Protein AF-A0A8I0N7J0-F1 (afdb_monomer)

Organism: Brucella anthropi (NCBI:txid529)

Structure (mmCIF, N/CA/C/O backbone):
data_AF-A0A8I0N7J0-F1
#
_entry.id   AF-A0A8I0N7J0-F1
#
loop_
_atom_site.group_PDB
_atom_site.id
_atom_site.type_symbol
_atom_site.label_atom_id
_atom_site.label_alt_id
_atom_site.label_comp_id
_atom_site.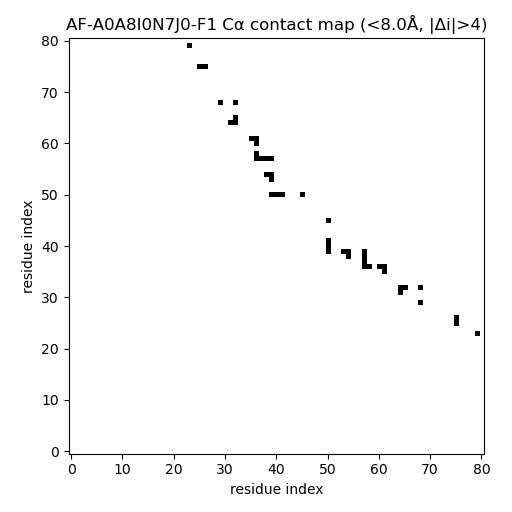label_asym_id
_atom_site.label_entity_id
_atom_site.label_seq_id
_atom_site.pdbx_PDB_ins_code
_atom_site.Cartn_x
_atom_site.Cartn_y
_atom_site.Cart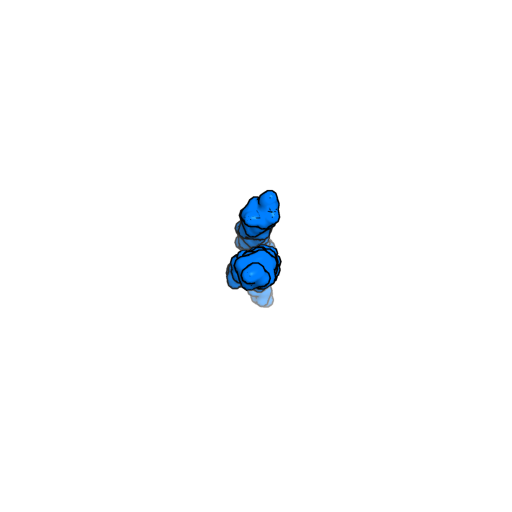n_z
_atom_site.occupancy
_atom_site.B_iso_or_equiv
_atom_site.auth_seq_id
_atom_site.auth_comp_id
_atom_site.auth_asym_id
_atom_site.auth_atom_id
_atom_site.pdbx_PDB_model_num
ATOM 1 N N . MET A 1 1 ? 30.896 -3.236 -54.762 1.00 50.66 1 MET A N 1
ATOM 2 C CA . MET A 1 1 ? 30.877 -2.184 -53.717 1.00 50.66 1 MET A CA 1
ATOM 3 C C . MET A 1 1 ? 29.504 -2.104 -53.020 1.00 50.66 1 MET A C 1
ATOM 5 O O . MET A 1 1 ? 28.930 -1.030 -52.938 1.00 50.66 1 MET A O 1
ATOM 9 N N . SER A 1 2 ? 28.951 -3.225 -52.525 1.00 63.16 2 SER A N 1
ATOM 10 C CA . SER A 1 2 ? 27.561 -3.283 -52.007 1.00 63.16 2 SER A CA 1
ATOM 11 C C . SER A 1 2 ? 27.448 -3.574 -50.499 1.00 63.16 2 SER A C 1
ATOM 13 O O . SER A 1 2 ? 26.364 -3.443 -49.938 1.00 63.16 2 SER A O 1
ATOM 15 N N . SER A 1 3 ? 28.551 -3.946 -49.838 1.00 67.19 3 SER A N 1
ATOM 16 C CA . SER A 1 3 ? 28.564 -4.382 -48.430 1.00 67.19 3 SER A CA 1
ATOM 17 C C . SER A 1 3 ? 28.216 -3.250 -47.463 1.00 67.19 3 SER A C 1
ATOM 19 O O . SER A 1 3 ? 27.262 -3.354 -46.705 1.00 67.19 3 SER A O 1
ATOM 21 N N . CYS A 1 4 ? 28.883 -2.097 -47.574 1.00 76.69 4 CYS A N 1
ATOM 22 C CA . CYS A 1 4 ? 28.765 -1.019 -46.585 1.00 76.69 4 CYS A CA 1
ATOM 23 C C . CYS A 1 4 ? 27.368 -0.376 -46.489 1.00 76.69 4 CYS A C 1
ATOM 25 O O . CYS A 1 4 ? 27.084 0.343 -45.531 1.00 76.69 4 CYS A O 1
ATOM 27 N N . ALA A 1 5 ? 26.515 -0.559 -47.502 1.00 79.12 5 ALA A N 1
ATOM 28 C CA . ALA A 1 5 ? 25.127 -0.100 -47.480 1.00 79.12 5 ALA A CA 1
ATOM 29 C C . ALA A 1 5 ? 24.204 -1.113 -46.782 1.00 79.12 5 ALA A 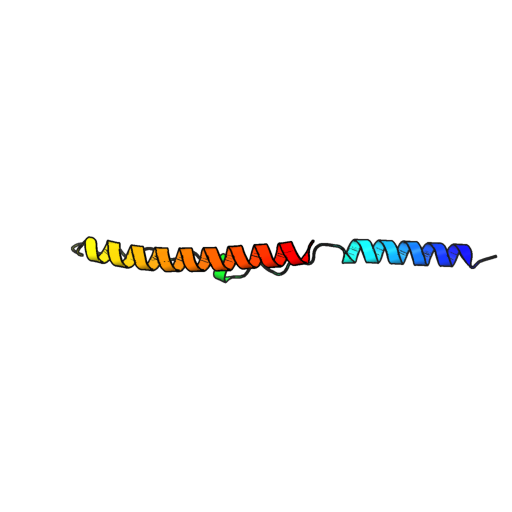C 1
ATOM 31 O O . ALA A 1 5 ? 23.273 -0.709 -46.087 1.00 79.12 5 ALA A O 1
ATOM 32 N N . ALA A 1 6 ? 24.476 -2.412 -46.938 1.00 80.56 6 ALA A N 1
ATOM 33 C CA . ALA A 1 6 ? 23.787 -3.470 -46.206 1.00 80.56 6 ALA A CA 1
ATOM 34 C C . ALA A 1 6 ? 24.152 -3.424 -44.713 1.00 80.56 6 ALA A C 1
ATOM 36 O O . ALA A 1 6 ? 23.258 -3.440 -43.870 1.00 80.56 6 ALA A O 1
ATOM 37 N N . ASP A 1 7 ? 25.432 -3.221 -44.396 1.00 85.12 7 ASP A N 1
ATOM 38 C CA . ASP A 1 7 ? 25.928 -3.128 -43.017 1.00 85.12 7 ASP A CA 1
ATOM 39 C C . ASP A 1 7 ? 25.294 -1.947 -42.264 1.00 85.12 7 ASP A C 1
ATOM 41 O O . ASP A 1 7 ? 24.829 -2.089 -41.136 1.00 85.12 7 ASP A O 1
ATOM 45 N N . ARG A 1 8 ? 25.163 -0.786 -42.922 1.00 87.56 8 ARG A N 1
ATOM 46 C CA . ARG A 1 8 ? 24.475 0.383 -42.347 1.00 87.56 8 ARG A CA 1
ATOM 47 C C . ARG A 1 8 ? 22.996 0.129 -42.063 1.00 87.56 8 ARG A C 1
ATOM 49 O O . ARG A 1 8 ? 22.489 0.591 -41.045 1.00 87.56 8 ARG A O 1
ATOM 56 N N . LYS A 1 9 ? 22.304 -0.601 -42.943 1.00 85.75 9 LYS A N 1
ATOM 57 C CA . LYS A 1 9 ? 20.898 -0.973 -42.722 1.00 85.75 9 LYS A CA 1
ATOM 58 C C . LYS A 1 9 ? 20.751 -1.943 -41.552 1.00 85.75 9 LYS A C 1
ATOM 60 O O . LYS A 1 9 ? 19.820 -1.784 -40.771 1.00 85.75 9 LYS A O 1
ATOM 65 N N . LEU A 1 10 ? 21.671 -2.897 -41.410 1.00 89.81 10 LEU A N 1
ATOM 66 C CA . LEU A 1 10 ? 21.684 -3.839 -40.290 1.00 89.81 10 LEU A CA 1
ATOM 67 C C . LEU A 1 10 ? 21.953 -3.136 -38.956 1.00 89.81 10 LEU A C 1
ATOM 69 O O . LEU A 1 10 ? 21.238 -3.388 -37.992 1.00 89.81 10 LEU A O 1
ATOM 73 N N . ILE A 1 11 ? 22.910 -2.205 -38.91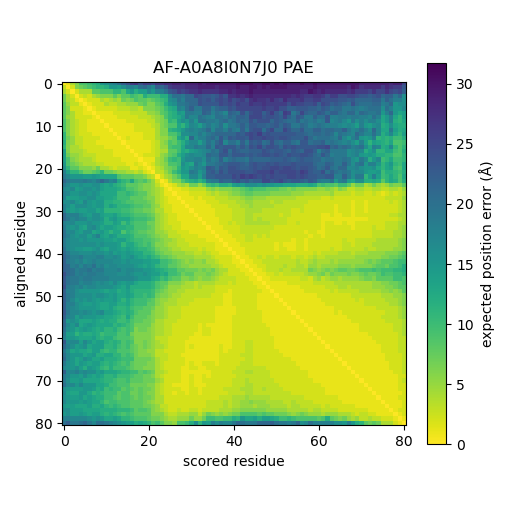2 1.00 91.38 11 ILE A N 1
ATOM 74 C CA . ILE A 1 11 ? 23.187 -1.399 -37.714 1.00 91.38 11 ILE A CA 1
ATOM 75 C C . ILE A 1 11 ? 21.965 -0.552 -37.342 1.00 91.38 11 ILE A C 1
ATOM 77 O O . ILE A 1 11 ? 21.516 -0.601 -36.202 1.00 91.38 11 ILE A O 1
ATOM 81 N N . ALA A 1 12 ? 21.365 0.160 -38.301 1.00 92.00 12 ALA A N 1
ATOM 82 C CA . ALA A 1 12 ? 20.180 0.981 -38.045 1.00 92.00 12 ALA A CA 1
ATOM 83 C C . ALA A 1 12 ? 18.971 0.151 -37.573 1.00 92.00 12 ALA A C 1
ATOM 85 O O . ALA A 1 12 ? 18.222 0.593 -36.700 1.00 92.00 12 ALA A O 1
ATOM 86 N N . ALA A 1 13 ? 18.790 -1.055 -38.122 1.00 88.56 13 ALA A N 1
ATOM 87 C CA . ALA A 1 13 ? 17.767 -1.993 -37.670 1.00 88.56 13 ALA A CA 1
ATOM 88 C C . ALA A 1 13 ? 18.050 -2.494 -36.246 1.00 88.56 13 ALA A C 1
ATOM 90 O O . ALA A 1 13 ? 17.142 -2.500 -35.418 1.00 88.56 13 ALA A O 1
ATOM 91 N N . GLY A 1 14 ? 19.305 -2.835 -35.937 1.00 88.62 14 GLY A N 1
ATOM 92 C CA . GLY A 1 14 ? 19.736 -3.228 -34.595 1.00 88.62 14 GLY A CA 1
ATOM 93 C C . GLY A 1 14 ? 19.550 -2.114 -33.565 1.00 88.62 14 GLY A C 1
ATOM 94 O O . GLY A 1 14 ? 19.059 -2.365 -32.470 1.00 88.62 14 GLY A O 1
ATOM 95 N N . GLU A 1 15 ? 19.843 -0.866 -33.924 1.00 88.12 15 GLU A N 1
ATOM 96 C CA . GLU A 1 15 ? 19.584 0.292 -33.069 1.00 88.12 15 GLU A CA 1
ATOM 97 C C . GLU A 1 15 ? 18.089 0.560 -32.869 1.00 88.12 15 GLU A C 1
ATOM 99 O O . GLU A 1 15 ? 17.661 0.892 -31.766 1.00 88.12 15 GLU A O 1
ATOM 104 N N . ALA A 1 16 ? 17.278 0.443 -33.924 1.00 84.44 16 ALA A N 1
ATOM 105 C CA . ALA A 1 16 ? 15.831 0.610 -33.823 1.00 84.44 16 ALA A CA 1
ATOM 106 C C . ALA A 1 16 ? 15.207 -0.484 -32.946 1.00 84.44 16 ALA A C 1
ATOM 108 O O . ALA A 1 16 ? 14.381 -0.175 -32.089 1.00 84.44 16 ALA A O 1
ATOM 109 N N . GLN A 1 17 ? 15.653 -1.732 -33.104 1.00 83.00 17 GLN A N 1
ATOM 110 C CA . GLN A 1 17 ? 15.257 -2.852 -32.255 1.00 83.00 17 GLN A CA 1
ATOM 111 C C . GLN A 1 17 ? 15.734 -2.656 -30.814 1.00 83.00 17 GLN A C 1
ATOM 113 O O . GLN A 1 17 ? 14.952 -2.859 -29.893 1.00 83.00 17 GLN A O 1
ATOM 118 N N . GLY A 1 18 ? 16.974 -2.204 -30.609 1.00 78.75 18 GLY A N 1
ATOM 119 C CA . GLY A 1 18 ? 17.514 -1.879 -29.290 1.00 78.75 18 GLY A CA 1
ATOM 120 C C . GLY A 1 18 ? 16.719 -0.775 -28.594 1.00 78.75 18 GLY A C 1
ATOM 121 O O . GLY A 1 18 ? 16.367 -0.924 -27.433 1.00 78.75 18 GLY A O 1
ATOM 122 N N . ARG A 1 19 ? 16.346 0.295 -29.311 1.00 77.38 19 ARG A N 1
ATOM 123 C CA . ARG A 1 19 ? 15.486 1.372 -28.787 1.00 77.38 19 ARG A CA 1
ATOM 124 C C . ARG A 1 19 ? 14.062 0.901 -28.487 1.00 77.38 19 ARG A C 1
ATOM 126 O O . ARG A 1 19 ? 13.496 1.321 -27.486 1.00 77.38 19 ARG A O 1
ATOM 133 N N . ALA A 1 20 ? 13.491 0.042 -29.331 1.00 70.88 20 ALA A N 1
ATOM 134 C CA . ALA A 1 20 ? 12.156 -0.514 -29.120 1.00 70.88 20 ALA A CA 1
ATOM 135 C C . ALA A 1 20 ? 12.120 -1.491 -27.933 1.00 70.88 20 ALA A C 1
ATOM 137 O O . ALA A 1 20 ? 11.202 -1.429 -27.123 1.00 70.88 20 ALA A O 1
ATOM 138 N N . ALA A 1 21 ? 13.140 -2.343 -27.796 1.00 67.81 21 ALA A N 1
ATOM 139 C CA . ALA A 1 21 ? 13.300 -3.266 -26.671 1.00 67.81 21 ALA A CA 1
ATOM 140 C C . ALA A 1 21 ? 13.699 -2.554 -25.368 1.00 67.81 21 ALA A C 1
ATOM 142 O O . ALA A 1 21 ? 13.389 -3.040 -24.287 1.00 67.81 21 ALA A O 1
ATOM 143 N N . ALA A 1 22 ? 14.353 -1.391 -25.464 1.00 67.62 22 ALA A N 1
ATOM 144 C CA . ALA A 1 22 ? 14.604 -0.494 -24.337 1.00 67.62 22 ALA A CA 1
ATOM 145 C C . ALA A 1 22 ? 13.346 0.268 -23.878 1.00 67.62 22 ALA A C 1
ATOM 147 O O . ALA A 1 22 ? 13.409 1.014 -22.899 1.00 67.62 22 ALA A O 1
ATOM 148 N N . GLY A 1 23 ? 12.202 0.089 -24.551 1.00 63.38 23 GLY A N 1
ATOM 149 C CA . GLY A 1 23 ? 10.911 0.450 -23.982 1.00 63.38 23 GLY A CA 1
ATOM 150 C C . GLY A 1 23 ? 10.744 -0.262 -22.644 1.00 63.38 23 GLY A C 1
ATOM 151 O O . GLY A 1 23 ? 10.939 -1.471 -22.546 1.00 63.38 23 GLY A O 1
ATOM 152 N N . THR A 1 24 ? 10.441 0.495 -21.592 1.00 66.38 24 THR A N 1
ATOM 153 C CA . THR A 1 24 ? 10.343 -0.028 -20.231 1.00 66.38 24 THR A CA 1
ATOM 154 C C . THR A 1 24 ? 9.184 -1.020 -20.157 1.00 66.38 24 THR A C 1
ATOM 156 O O . THR A 1 24 ? 8.031 -0.630 -19.976 1.00 66.38 24 THR A O 1
ATOM 159 N N . HIS A 1 25 ? 9.470 -2.310 -20.330 1.00 75.56 25 HIS A N 1
ATOM 160 C CA . HIS A 1 25 ? 8.524 -3.383 -20.057 1.00 75.56 25 HIS A CA 1
ATOM 161 C C . HIS A 1 25 ? 8.347 -3.477 -18.542 1.00 75.56 25 HIS A C 1
ATOM 163 O O . HIS A 1 25 ? 8.988 -4.277 -17.864 1.00 75.56 25 HIS A O 1
ATOM 169 N N . LEU A 1 26 ? 7.526 -2.579 -18.002 1.00 83.06 26 LEU A N 1
ATOM 170 C CA . LEU A 1 26 ? 7.161 -2.598 -16.598 1.00 83.06 26 LEU A CA 1
ATOM 171 C C . LEU A 1 26 ? 6.230 -3.787 -16.351 1.00 83.06 26 LEU A C 1
ATOM 173 O O . LEU A 1 26 ? 5.331 -4.025 -17.162 1.00 83.06 26 LEU A O 1
ATOM 177 N N . PRO A 1 27 ? 6.415 -4.522 -15.245 1.00 89.62 27 PRO A N 1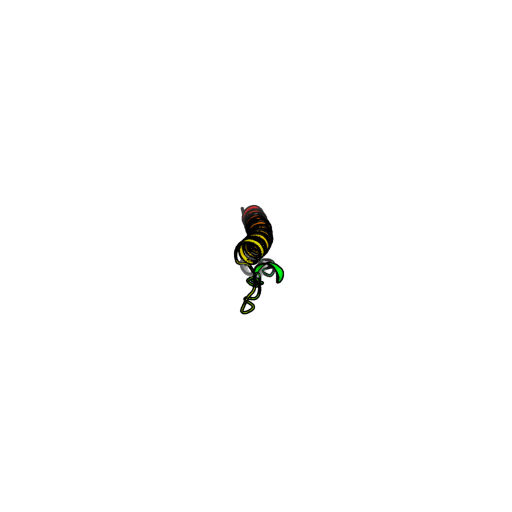
ATOM 178 C CA . PRO A 1 27 ? 5.423 -5.496 -14.831 1.00 89.62 27 PRO A CA 1
ATOM 179 C C . PRO A 1 27 ? 4.093 -4.801 -14.537 1.00 89.62 27 PRO A C 1
ATOM 181 O O . PRO A 1 27 ? 4.054 -3.633 -14.130 1.00 89.62 27 PRO A O 1
ATOM 184 N N . ASP A 1 28 ? 3.004 -5.545 -14.705 1.00 93.31 28 ASP A N 1
ATOM 185 C CA . ASP A 1 28 ? 1.684 -5.072 -14.316 1.00 93.31 28 ASP A CA 1
ATOM 186 C C . ASP A 1 28 ? 1.658 -4.703 -12.832 1.00 93.31 28 ASP A C 1
ATOM 188 O O . ASP A 1 28 ? 2.259 -5.364 -11.981 1.00 93.31 28 ASP A O 1
ATOM 192 N N . TYR A 1 29 ? 0.922 -3.639 -12.511 1.00 94.38 29 TYR A N 1
ATOM 193 C CA . TYR A 1 29 ? 0.718 -3.261 -11.122 1.00 94.38 29 TYR A CA 1
ATOM 194 C C . TYR A 1 29 ? -0.141 -4.323 -10.419 1.00 94.38 29 TYR A C 1
ATOM 196 O O . TYR A 1 29 ? -1.254 -4.578 -10.893 1.00 94.38 29 TYR A O 1
ATOM 204 N N . PRO A 1 30 ? 0.311 -4.915 -9.295 1.00 97.00 30 PRO A N 1
ATOM 205 C CA . PRO A 1 30 ? -0.396 -6.025 -8.672 1.00 97.00 30 PRO A CA 1
ATOM 206 C C . PRO A 1 30 ? -1.842 -5.667 -8.322 1.00 97.00 30 PRO A C 1
ATOM 208 O O . PRO A 1 30 ? -2.109 -4.605 -7.754 1.00 97.00 30 PRO A O 1
ATOM 211 N N . GLU A 1 31 ? -2.786 -6.572 -8.598 1.00 97.75 31 GLU A N 1
ATOM 212 C CA . GLU A 1 31 ? -4.200 -6.327 -8.292 1.00 97.75 31 GLU A CA 1
ATOM 213 C C . GLU A 1 31 ? -4.444 -6.050 -6.804 1.00 97.75 31 GLU A C 1
ATOM 215 O O . GLU A 1 31 ? -5.278 -5.206 -6.481 1.00 97.75 31 GLU A O 1
ATOM 220 N N . ASP A 1 32 ? -3.709 -6.706 -5.891 1.00 96.75 32 ASP A N 1
ATOM 221 C CA . ASP A 1 32 ? -3.805 -6.435 -4.446 1.00 96.75 32 ASP A CA 1
ATOM 222 C C . ASP A 1 32 ? -3.571 -4.949 -4.157 1.00 96.75 32 ASP A C 1
ATOM 224 O O . ASP A 1 32 ? -4.314 -4.347 -3.392 1.00 96.75 32 ASP A O 1
ATOM 228 N N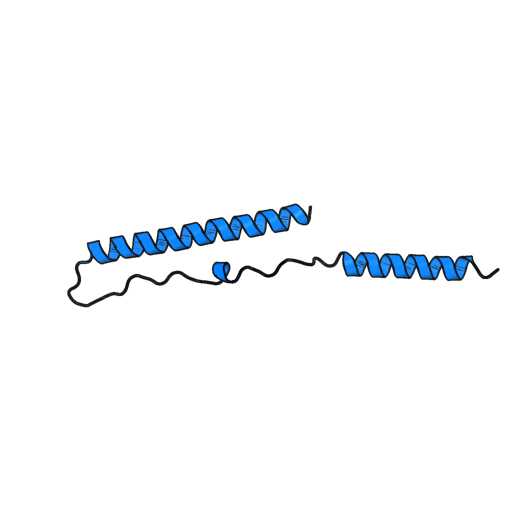 . CYS A 1 33 ? -2.638 -4.314 -4.864 1.00 97.94 33 CYS A N 1
ATOM 229 C CA . CYS A 1 33 ? -2.312 -2.907 -4.683 1.00 97.94 33 CYS A CA 1
ATOM 230 C C . CYS A 1 33 ? -3.386 -1.934 -5.192 1.00 97.94 33 CYS A C 1
ATOM 232 O O . CYS A 1 33 ? -3.370 -0.753 -4.846 1.00 97.94 33 CYS A O 1
ATOM 234 N N . ARG A 1 34 ? -4.353 -2.408 -5.988 1.00 97.25 34 ARG A N 1
ATOM 235 C CA . ARG A 1 34 ? -5.549 -1.636 -6.369 1.00 97.25 34 ARG A CA 1
ATOM 236 C C . ARG A 1 34 ? -6.670 -1.746 -5.335 1.00 97.25 34 ARG A C 1
ATOM 238 O O . ARG A 1 34 ? -7.601 -0.940 -5.367 1.00 97.25 34 ARG A O 1
ATOM 245 N N . ARG A 1 35 ? -6.612 -2.736 -4.438 1.00 97.50 35 ARG A N 1
ATOM 246 C CA . ARG A 1 35 ? -7.662 -2.990 -3.448 1.00 97.50 35 ARG A CA 1
ATOM 247 C C . ARG A 1 35 ? -7.581 -1.987 -2.302 1.00 97.50 35 ARG A C 1
ATOM 249 O O . ARG A 1 35 ? -6.504 -1.597 -1.854 1.00 97.50 35 ARG A O 1
ATOM 256 N N . LYS A 1 36 ? -8.754 -1.607 -1.799 1.00 97.31 36 LYS A N 1
ATOM 257 C CA . LYS A 1 36 ? -8.909 -0.824 -0.573 1.00 97.31 36 LYS A CA 1
ATOM 258 C C . LYS A 1 36 ? -9.512 -1.707 0.498 1.00 97.31 36 LYS A C 1
ATOM 260 O O . LYS A 1 36 ? -10.425 -2.481 0.214 1.00 97.31 36 LYS A O 1
ATOM 265 N N . GLU A 1 37 ? -8.999 -1.580 1.711 1.00 97.94 37 GLU A N 1
ATOM 266 C CA . GLU A 1 37 ? -9.622 -2.227 2.850 1.00 97.94 37 GLU A CA 1
ATOM 267 C C . GLU A 1 37 ? -10.969 -1.576 3.164 1.00 97.94 37 GLU A C 1
ATOM 269 O O . GLU A 1 37 ? -11.121 -0.355 3.092 1.00 97.94 37 GLU A O 1
ATOM 274 N N . VAL A 1 38 ? -11.958 -2.409 3.478 1.00 97.31 38 VAL A N 1
ATOM 275 C CA . VAL A 1 38 ? -13.280 -1.942 3.885 1.00 97.31 38 VAL A CA 1
ATOM 276 C C . VAL A 1 38 ? -13.249 -1.479 5.339 1.00 97.31 38 VAL A C 1
ATOM 278 O O . VAL A 1 38 ? -12.621 -2.111 6.189 1.00 97.31 38 VAL A O 1
ATOM 281 N N . HIS A 1 39 ? -13.959 -0.391 5.623 1.00 96.94 39 HIS A N 1
ATOM 282 C CA . HIS A 1 39 ? -14.226 0.042 6.991 1.00 96.94 39 HIS A CA 1
ATOM 283 C C . HIS A 1 39 ? -15.066 -0.995 7.745 1.00 96.94 39 HIS A C 1
ATOM 285 O O . HIS A 1 39 ? -15.809 -1.785 7.151 1.00 96.94 39 HIS A O 1
ATOM 291 N N . ALA A 1 40 ? -14.961 -0.982 9.070 1.00 96.44 40 ALA A N 1
ATOM 292 C CA . ALA A 1 40 ? -15.807 -1.782 9.931 1.00 96.44 40 ALA A CA 1
ATOM 293 C C . ALA A 1 40 ? -17.274 -1.331 9.777 1.00 96.44 40 ALA A C 1
ATOM 295 O O . ALA A 1 40 ? -17.571 -0.135 9.791 1.00 96.44 40 ALA A O 1
ATOM 296 N N . PRO A 1 41 ? -18.227 -2.271 9.653 1.00 94.38 41 PRO A N 1
ATOM 297 C CA . PRO A 1 41 ? -19.631 -1.915 9.518 1.00 94.38 41 PRO A CA 1
ATOM 298 C C . PRO A 1 41 ? -20.141 -1.239 10.794 1.00 94.38 41 PRO A C 1
ATOM 300 O O . PRO A 1 41 ? -19.894 -1.718 11.908 1.00 94.38 41 PRO A O 1
ATOM 303 N N . LEU A 1 42 ? -20.886 -0.149 10.607 1.00 92.94 42 LEU A N 1
ATOM 304 C CA . LEU A 1 42 ? -21.593 0.562 11.666 1.00 92.94 42 LEU A CA 1
ATOM 305 C C . LEU A 1 42 ? -22.993 -0.033 11.824 1.00 92.94 42 LEU A C 1
ATOM 307 O O . LEU A 1 42 ? -23.771 -0.055 10.873 1.00 92.94 42 LEU A O 1
ATOM 311 N N . VAL A 1 43 ? -23.310 -0.501 13.029 1.00 93.50 43 VAL A N 1
ATOM 312 C CA . VAL A 1 43 ? -24.631 -1.031 13.383 1.00 93.50 43 VAL A CA 1
ATOM 313 C C . VAL A 1 43 ? -25.199 -0.185 14.515 1.00 93.50 43 VAL A C 1
ATOM 315 O O . VAL A 1 43 ? -24.501 0.113 15.487 1.00 93.50 43 VAL A O 1
ATOM 318 N N . GLU A 1 44 ? -26.458 0.227 14.388 1.00 93.75 44 GLU A N 1
ATOM 319 C CA . GLU A 1 44 ? -27.131 1.012 15.421 1.00 93.75 44 GLU A CA 1
ATOM 320 C C . GLU A 1 44 ? -27.180 0.242 16.751 1.00 93.75 44 GLU A C 1
ATOM 322 O O . GLU A 1 44 ? -27.386 -0.970 16.785 1.00 93.75 44 GLU A O 1
ATOM 327 N N . GLY A 1 45 ? -26.922 0.943 17.857 1.00 93.00 45 GLY A N 1
ATOM 328 C CA . GLY A 1 45 ? -26.835 0.340 19.190 1.00 93.00 45 GLY A CA 1
ATOM 329 C C . GLY A 1 45 ? -25.541 -0.435 19.472 1.00 93.00 45 GLY A C 1
ATOM 330 O O . GLY A 1 45 ? -25.340 -0.870 20.605 1.00 93.00 45 GLY A O 1
ATOM 331 N N . GLN A 1 46 ? -24.635 -0.588 18.497 1.00 93.25 46 GLN A N 1
ATOM 332 C CA . GLN A 1 46 ? -23.356 -1.256 18.723 1.00 93.25 46 GLN A CA 1
ATOM 333 C C . GLN A 1 46 ? -22.376 -0.378 19.517 1.00 93.25 46 GLN A C 1
ATOM 335 O O . GLN A 1 46 ? -22.272 0.835 19.330 1.00 93.25 46 GLN A O 1
ATOM 340 N N . GLU A 1 47 ? -21.616 -1.022 20.400 1.00 95.81 47 GLU A N 1
ATOM 341 C CA . GLU A 1 47 ? -20.603 -0.377 21.231 1.00 95.81 47 GLU A CA 1
ATOM 342 C C . GLU A 1 47 ? -19.440 0.175 20.373 1.00 95.81 47 GLU A C 1
ATOM 344 O O . GLU A 1 47 ? -18.900 -0.512 19.499 1.00 95.81 47 GLU A O 1
ATOM 349 N N . LYS A 1 48 ? -19.054 1.435 20.617 1.00 94.12 48 LYS A N 1
ATOM 350 C CA . LYS A 1 48 ? -18.131 2.204 19.762 1.00 94.12 48 LYS A CA 1
ATOM 351 C C . LYS A 1 48 ? -16.680 1.723 19.831 1.00 94.12 48 LYS A C 1
ATOM 353 O O . LYS A 1 48 ? -15.994 1.729 18.811 1.00 94.12 48 LYS A O 1
ATOM 358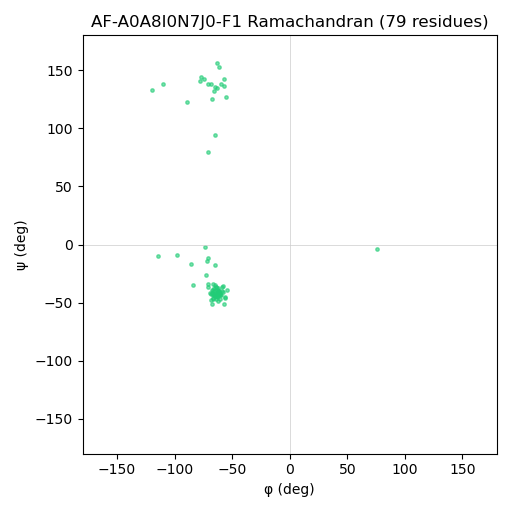 N N . LEU A 1 49 ? -16.193 1.296 20.992 1.00 96.06 49 LEU A N 1
ATOM 359 C CA . LEU A 1 49 ? -14.832 0.789 21.169 1.00 96.06 49 LEU A CA 1
ATOM 360 C C . LEU A 1 49 ? -14.608 -0.508 20.376 1.00 96.06 49 LEU A C 1
ATOM 362 O O . LEU A 1 49 ? -13.531 -0.713 19.821 1.00 96.06 49 LEU A O 1
ATOM 366 N N . SER A 1 50 ? -15.626 -1.360 20.256 1.00 94.06 50 SER A N 1
ATOM 367 C CA . SER A 1 50 ? -15.598 -2.569 19.429 1.00 94.06 50 SER A CA 1
ATOM 368 C C . SER A 1 50 ? -15.504 -2.255 17.932 1.00 94.06 50 SER A C 1
ATOM 370 O O . SER A 1 50 ? -14.855 -2.986 17.183 1.00 94.06 50 SER A O 1
ATOM 372 N N . ILE A 1 51 ? -16.121 -1.156 17.484 1.00 96.06 51 ILE A N 1
ATOM 373 C CA . ILE A 1 51 ? -15.969 -0.635 16.120 1.00 96.06 51 ILE A CA 1
ATOM 374 C C . ILE A 1 51 ? -14.542 -0.114 15.939 1.00 96.06 51 ILE A C 1
ATOM 376 O O . ILE A 1 51 ? -13.873 -0.519 14.995 1.00 96.06 51 ILE A O 1
ATOM 380 N N . LEU A 1 52 ? -14.035 0.693 16.879 1.00 97.06 52 LEU A N 1
ATOM 381 C CA . LEU A 1 52 ? -12.680 1.248 16.806 1.00 97.06 52 LEU A CA 1
ATOM 382 C C . LEU A 1 52 ? -11.598 0.160 16.733 1.00 97.06 52 LEU A C 1
ATOM 384 O O . LEU A 1 52 ? -10.642 0.295 15.973 1.00 97.06 52 LEU A O 1
ATOM 388 N N . LYS A 1 53 ? -11.748 -0.936 17.487 1.00 97.44 53 LYS A N 1
ATOM 389 C CA . LYS A 1 53 ? -10.839 -2.090 17.402 1.00 97.44 53 LYS A CA 1
ATOM 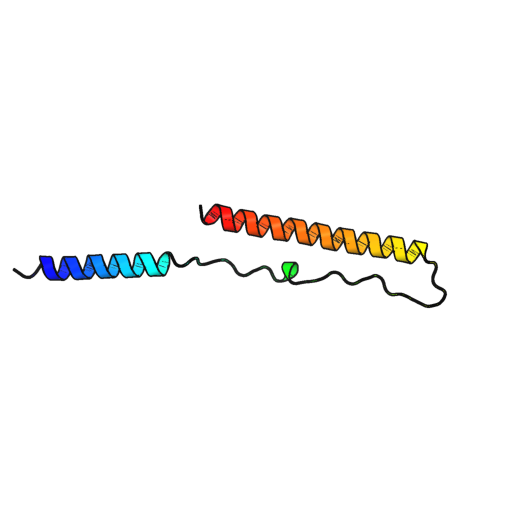390 C C . LYS A 1 53 ? -10.835 -2.709 16.000 1.00 97.44 53 LYS A C 1
ATOM 392 O O . LYS A 1 53 ? -9.766 -2.912 15.437 1.00 97.44 53 LYS A O 1
ATOM 397 N N . ARG A 1 54 ? -12.012 -2.930 15.407 1.00 97.31 54 ARG A N 1
ATOM 398 C CA . ARG A 1 54 ? -12.140 -3.478 14.043 1.00 97.31 54 ARG A CA 1
ATOM 399 C C . ARG A 1 54 ? -11.599 -2.530 12.971 1.00 97.31 54 ARG A C 1
ATOM 401 O O . ARG A 1 54 ? -10.964 -2.984 12.026 1.00 97.31 54 ARG A O 1
ATOM 408 N N . GLU A 1 55 ? -11.801 -1.223 13.130 1.00 98.00 55 GLU A N 1
ATOM 409 C CA . GLU A 1 55 ? -11.187 -0.206 12.263 1.00 98.00 55 GLU A CA 1
ATOM 410 C C . GLU A 1 55 ? -9.661 -0.240 12.348 1.00 98.00 55 GLU A C 1
ATOM 412 O O . GLU A 1 55 ? -8.983 -0.130 11.330 1.00 98.00 55 GLU A O 1
ATOM 417 N N . ARG A 1 56 ? -9.100 -0.440 13.548 1.00 98.31 56 ARG A N 1
ATOM 418 C CA . ARG A 1 56 ? -7.649 -0.560 13.715 1.00 98.31 56 ARG A CA 1
ATOM 419 C C . ARG A 1 56 ? -7.101 -1.778 12.976 1.00 98.31 56 ARG A C 1
ATOM 421 O O . ARG A 1 56 ? -6.124 -1.646 12.251 1.00 98.31 56 ARG A O 1
ATOM 428 N N . GLU A 1 57 ? -7.772 -2.920 13.082 1.00 98.31 57 GLU A N 1
ATOM 429 C CA . GLU A 1 57 ? -7.400 -4.127 12.337 1.00 98.31 57 GLU A CA 1
ATOM 430 C C . GLU A 1 57 ? -7.501 -3.928 10.816 1.00 98.31 57 GLU A C 1
ATOM 432 O O . GLU A 1 57 ? -6.653 -4.419 10.069 1.00 98.31 57 GLU A O 1
ATOM 437 N N . ALA A 1 58 ? -8.525 -3.214 10.334 1.00 98.50 58 ALA A N 1
ATOM 438 C CA . ALA A 1 58 ? -8.652 -2.865 8.920 1.00 98.50 58 ALA A CA 1
ATOM 439 C C . ALA A 1 58 ? -7.502 -1.955 8.459 1.00 98.50 58 ALA A C 1
ATOM 441 O O . ALA A 1 58 ? -6.863 -2.215 7.437 1.00 98.50 58 ALA A O 1
ATOM 442 N N . LEU A 1 59 ? -7.172 -0.932 9.247 1.00 98.56 59 LEU A N 1
ATOM 443 C CA . LEU A 1 59 ? -6.044 -0.053 8.964 1.00 98.56 59 LEU A CA 1
ATOM 444 C C . LEU A 1 59 ? -4.716 -0.820 8.936 1.00 98.56 59 LEU A C 1
ATOM 446 O O . LEU A 1 59 ? -3.921 -0.616 8.022 1.00 98.56 59 LEU A O 1
ATOM 450 N N . ASP A 1 60 ? -4.494 -1.742 9.872 1.00 98.75 60 ASP A N 1
ATOM 451 C CA . ASP A 1 60 ? -3.278 -2.558 9.907 1.00 98.75 60 ASP A CA 1
ATOM 452 C C . ASP A 1 60 ? -3.144 -3.411 8.629 1.00 98.75 60 ASP A C 1
ATOM 454 O O . ASP A 1 60 ? -2.065 -3.475 8.032 1.00 98.75 60 ASP A O 1
ATOM 458 N N . ARG A 1 61 ? -4.247 -3.991 8.125 1.00 98.56 61 ARG A N 1
ATOM 459 C CA . ARG A 1 61 ? -4.257 -4.714 6.837 1.00 98.56 61 ARG A CA 1
ATOM 460 C C . ARG A 1 61 ? -3.962 -3.799 5.647 1.00 98.56 61 ARG A C 1
ATOM 462 O O . ARG A 1 61 ? -3.199 -4.186 4.758 1.00 98.56 61 ARG A O 1
ATOM 469 N N . GLN A 1 62 ? -4.537 -2.597 5.622 1.00 98.69 62 GLN A N 1
ATOM 470 C CA . GLN A 1 62 ? -4.287 -1.616 4.562 1.00 98.69 62 GLN A CA 1
ATOM 471 C C . GLN A 1 62 ? -2.834 -1.121 4.568 1.00 98.69 62 GLN A C 1
ATOM 473 O O . GLN A 1 62 ? -2.234 -0.981 3.500 1.00 98.69 62 GLN A O 1
ATOM 478 N N . ASN A 1 63 ? -2.250 -0.889 5.744 1.00 98.75 63 ASN A N 1
ATOM 479 C CA . ASN A 1 63 ? -0.856 -0.469 5.881 1.00 98.75 63 ASN A CA 1
ATOM 480 C C . ASN A 1 63 ? 0.090 -1.584 5.429 1.00 98.75 63 ASN A C 1
ATOM 482 O O . ASN A 1 63 ? 0.934 -1.350 4.573 1.00 98.75 63 ASN A O 1
ATOM 486 N N . ALA A 1 64 ? -0.147 -2.826 5.863 1.00 98.62 64 ALA A N 1
ATOM 487 C CA . ALA A 1 64 ? 0.636 -3.970 5.400 1.00 98.62 64 ALA A CA 1
ATOM 488 C C . ALA A 1 64 ? 0.562 -4.160 3.872 1.00 98.62 64 ALA A C 1
ATOM 490 O O . ALA A 1 64 ? 1.547 -4.540 3.240 1.00 98.62 64 ALA A O 1
ATOM 491 N N . ARG A 1 65 ? -0.603 -3.907 3.254 1.00 98.62 65 ARG A N 1
ATOM 492 C CA . ARG A 1 65 ? -0.743 -3.883 1.787 1.00 98.62 65 ARG A CA 1
ATOM 493 C C . ARG A 1 65 ? 0.088 -2.755 1.177 1.00 98.62 65 ARG A C 1
ATOM 495 O O . ARG A 1 65 ? 0.816 -2.997 0.223 1.00 98.62 65 ARG A O 1
ATOM 502 N N . THR A 1 66 ? 0.008 -1.556 1.745 1.00 98.62 66 THR A N 1
ATOM 503 C CA . THR A 1 66 ? 0.766 -0.381 1.288 1.00 98.62 66 THR A CA 1
ATOM 504 C C . THR A 1 66 ? 2.270 -0.658 1.280 1.00 98.62 66 THR A C 1
ATOM 506 O O . THR A 1 66 ? 2.917 -0.412 0.265 1.00 98.62 66 THR A O 1
ATOM 509 N N . ASP A 1 67 ? 2.801 -1.265 2.342 1.00 98.69 67 ASP A N 1
ATOM 510 C CA . ASP A 1 67 ? 4.224 -1.600 2.460 1.00 98.69 67 ASP A CA 1
ATOM 511 C C . ASP A 1 67 ? 4.682 -2.600 1.385 1.00 98.69 67 ASP A C 1
ATOM 513 O O . ASP A 1 67 ? 5.715 -2.406 0.735 1.00 98.69 67 ASP A O 1
ATOM 517 N N . ARG A 1 68 ? 3.889 -3.652 1.126 1.00 98.38 68 ARG A N 1
ATOM 518 C CA . ARG A 1 68 ? 4.177 -4.609 0.040 1.00 98.38 68 ARG A CA 1
ATOM 519 C C . ARG A 1 68 ? 4.157 -3.939 -1.334 1.00 98.38 68 ARG A C 1
ATOM 521 O O . ARG A 1 68 ? 5.005 -4.230 -2.172 1.00 98.38 68 ARG A O 1
ATOM 528 N N . CYS A 1 69 ? 3.214 -3.031 -1.566 1.00 98.38 69 CYS A N 1
ATOM 529 C CA . CYS A 1 69 ? 3.083 -2.323 -2.839 1.00 98.38 69 CYS A CA 1
ATOM 530 C C . CYS A 1 69 ? 4.202 -1.301 -3.069 1.00 98.38 69 CYS A C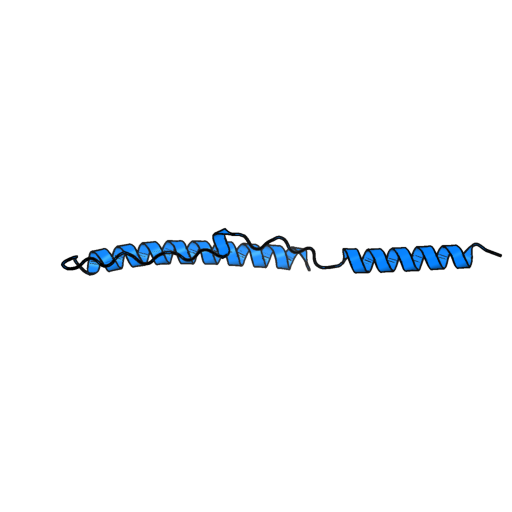 1
ATOM 532 O O . CYS A 1 69 ? 4.647 -1.131 -4.204 1.00 98.38 69 CYS A O 1
ATOM 534 N N . ALA A 1 70 ? 4.683 -0.656 -2.005 1.00 98.38 70 ALA A N 1
ATOM 535 C CA . ALA A 1 70 ? 5.876 0.181 -2.059 1.00 98.38 70 ALA A CA 1
ATOM 536 C C . ALA A 1 70 ? 7.122 -0.662 -2.376 1.00 98.38 70 ALA A C 1
ATOM 538 O O . ALA A 1 70 ? 7.883 -0.311 -3.275 1.00 98.38 70 ALA A O 1
ATOM 539 N N . SER A 1 71 ? 7.261 -1.824 -1.729 1.00 98.00 71 SER A N 1
ATOM 540 C CA . SER A 1 71 ? 8.378 -2.750 -1.971 1.00 98.00 71 SER A CA 1
ATOM 541 C C . SER A 1 71 ? 8.430 -3.219 -3.428 1.00 98.00 71 SER A C 1
ATOM 543 O O . SER A 1 71 ? 9.490 -3.182 -4.047 1.00 98.00 71 SER A O 1
ATOM 545 N N . PHE A 1 72 ? 7.279 -3.571 -4.014 1.00 97.06 72 PHE A N 1
ATOM 546 C CA . PHE A 1 72 ? 7.180 -3.899 -5.440 1.00 97.06 72 PHE A CA 1
ATOM 547 C C . PHE A 1 72 ? 7.702 -2.762 -6.329 1.00 97.06 72 PHE A C 1
ATOM 549 O O . PHE A 1 72 ? 8.480 -2.999 -7.250 1.00 97.06 72 PHE A O 1
ATOM 556 N N . TYR A 1 73 ? 7.305 -1.516 -6.056 1.00 95.69 73 TYR A N 1
ATOM 557 C CA . TYR A 1 73 ? 7.789 -0.373 -6.829 1.00 95.69 73 TYR A CA 1
ATOM 558 C C . TYR A 1 73 ? 9.307 -0.190 -6.699 1.00 95.69 73 TYR A C 1
ATOM 560 O O . TYR A 1 73 ? 9.979 0.048 -7.703 1.00 95.69 73 TYR A O 1
ATOM 568 N N . ASP A 1 74 ? 9.856 -0.331 -5.493 1.00 96.69 74 ASP A N 1
ATOM 569 C CA . ASP A 1 74 ? 11.296 -0.205 -5.260 1.00 96.69 74 ASP A CA 1
ATOM 570 C C . ASP A 1 74 ? 12.098 -1.294 -5.986 1.00 96.69 74 ASP A C 1
ATOM 572 O O . ASP A 1 74 ? 13.183 -1.024 -6.508 1.00 96.69 74 ASP A O 1
ATOM 576 N N . GLU A 1 75 ? 11.565 -2.514 -6.063 1.00 94.06 75 GLU A N 1
ATOM 577 C CA . GLU A 1 75 ? 12.149 -3.617 -6.833 1.00 94.06 75 GLU A CA 1
ATOM 578 C C . GLU A 1 75 ? 12.106 -3.350 -8.337 1.00 94.06 75 GLU A C 1
ATOM 580 O O . GLU A 1 75 ? 13.133 -3.474 -9.008 1.00 94.06 75 GLU A O 1
ATOM 585 N N . VAL A 1 76 ? 10.956 -2.909 -8.859 1.00 92.81 76 VAL A N 1
ATOM 586 C CA . VAL A 1 76 ? 10.819 -2.508 -10.265 1.00 92.81 76 VAL A CA 1
ATOM 587 C C . VAL A 1 76 ? 11.820 -1.411 -10.590 1.00 92.81 76 VAL A C 1
ATOM 589 O O . VAL A 1 76 ? 12.598 -1.555 -11.525 1.00 92.81 76 VAL A O 1
ATOM 592 N N . LYS A 1 77 ? 11.866 -0.347 -9.784 1.00 90.12 77 LYS A N 1
ATOM 593 C CA . LYS A 1 77 ? 12.795 0.769 -9.972 1.00 90.12 77 LYS A CA 1
ATOM 594 C C . LYS A 1 77 ? 14.252 0.307 -9.972 1.00 90.12 77 LYS A C 1
ATOM 596 O O . LYS A 1 77 ? 15.025 0.791 -10.791 1.00 90.12 77 LYS A O 1
ATOM 601 N N . ARG A 1 78 ? 14.629 -0.622 -9.089 1.00 89.00 78 ARG A N 1
ATOM 602 C CA . ARG A 1 78 ? 15.989 -1.178 -9.026 1.00 89.00 78 ARG A CA 1
ATOM 603 C C . ARG A 1 78 ? 16.361 -1.953 -10.286 1.00 89.00 78 ARG A C 1
ATOM 605 O O . ARG A 1 78 ? 17.503 -1.872 -10.706 1.00 89.00 78 ARG A O 1
ATOM 612 N N . GLY A 1 79 ? 15.416 -2.670 -10.893 1.00 84.19 79 GLY A N 1
ATOM 613 C CA . GLY A 1 79 ? 15.637 -3.370 -12.163 1.00 84.19 79 GLY A CA 1
ATOM 614 C C . GLY A 1 79 ? 15.775 -2.447 -13.381 1.00 84.19 79 GLY A C 1
ATOM 615 O O . GLY A 1 79 ? 16.154 -2.916 -14.449 1.00 84.19 79 GLY A O 1
ATOM 616 N N . LEU A 1 80 ? 15.459 -1.155 -13.233 1.00 78.62 80 LEU A N 1
ATOM 617 C CA . LEU A 1 80 ? 15.591 -0.137 -14.282 1.00 78.62 80 LEU A CA 1
ATOM 618 C C . LEU A 1 80 ? 16.872 0.704 -14.175 1.00 78.62 80 LEU A C 1
ATOM 620 O O . LEU A 1 80 ? 17.118 1.518 -15.066 1.00 78.62 80 LEU A O 1
ATOM 624 N N . GLN A 1 81 ? 17.624 0.572 -13.079 1.00 66.25 81 GLN A N 1
ATOM 625 C CA . GLN A 1 81 ? 18.885 1.280 -12.825 1.00 66.25 81 GLN A CA 1
ATOM 626 C C . GLN A 1 81 ? 20.079 0.425 -13.240 1.00 66.25 81 GLN A C 1
ATOM 628 O O . GLN A 1 81 ? 21.051 1.026 -13.748 1.00 66.25 81 GLN A O 1
#

Mean predicted aligned error: 8.78 Å

Foldseek 3Di:
DCPVVVVVVVVVVVVVVVVVVLPLPQDDQDPLLVDAQDQQDDDPPDDVVVSVVRRVVSVVVRVVSVVVSVVSVVVSVVVND

Radius of gyration: 25.95 Å; Cα contacts (8 Å, |Δi|>4): 23; chains: 1; bounding box: 58×9×75 Å

Sequence (81 aa):
MSSCAADRKLIAAGEAQGRAAAGTHLPDYPEDCRRKEVHAPLVEGQEKLSILKREREALDRQNARTDRCASFYDEVKRGLQ

Secondary structure (DSSP, 8-state):
--HHHHHHHHHHHHHHHHHHHTS--PPPPPHHHH--PPPPPP-TT--HHHHHHHHHHHHHHHHHHHHHHHHHHHHHHHHT-

pLDDT: mean 89.72, std 10.87, range [50.66, 98.75]

Solvent-accessible surface area (backbone atoms only — not comparable to full-atom values): 4962 Å² total; per-residue (Å²): 144,66,60,75,64,53,52,50,50,52,50,54,50,51,50,50,50,49,57,60,67,64,47,82,83,68,76,80,80,58,70,73,69,74,60,75,68,67,75,57,84,87,55,89,94,58,65,64,69,64,44,53,52,45,36,50,55,32,50,51,54,42,48,57,47,50,53,54,46,50,50,52,51,53,52,55,53,57,76,74,109